Protein AF-A0A9D6FND4-F1 (afdb_monomer)

Mean predicted aligned error: 7.73 Å

Structure (mmCIF, N/CA/C/O backbone):
data_AF-A0A9D6FND4-F1
#
_entry.id   AF-A0A9D6FND4-F1
#
loop_
_atom_site.group_PDB
_atom_site.id
_atom_site.type_symbol
_atom_site.label_atom_id
_atom_site.label_alt_id
_atom_site.label_comp_id
_atom_site.label_asym_id
_atom_site.label_entity_id
_atom_site.label_seq_id
_atom_site.pdbx_PDB_ins_code
_atom_site.Cartn_x
_atom_site.Cartn_y
_atom_site.Cartn_z
_atom_site.occupancy
_atom_site.B_iso_or_equiv
_atom_site.auth_seq_id
_atom_site.auth_comp_id
_atom_site.auth_asym_id
_atom_site.auth_atom_id
_atom_site.pdbx_PDB_model_num
ATOM 1 N N . MET A 1 1 ? 10.643 3.002 -8.324 1.00 55.84 1 MET A N 1
ATOM 2 C CA . MET A 1 1 ? 9.661 3.163 -7.225 1.00 55.84 1 MET A CA 1
ATOM 3 C C . MET A 1 1 ? 10.259 3.845 -6.007 1.00 55.84 1 MET A C 1
ATOM 5 O O . MET A 1 1 ? 9.928 4.997 -5.816 1.00 55.84 1 MET A O 1
ATOM 9 N N . SER A 1 2 ? 11.172 3.231 -5.240 1.00 47.56 2 SER A N 1
ATOM 10 C CA . SER A 1 2 ? 11.627 3.804 -3.953 1.00 47.56 2 SER A CA 1
ATOM 11 C C . SER A 1 2 ? 12.181 5.242 -4.035 1.00 47.56 2 SER A C 1
ATOM 13 O O . SER A 1 2 ? 11.769 6.081 -3.242 1.00 47.56 2 SER A O 1
ATOM 15 N N . ARG A 1 3 ? 12.988 5.580 -5.059 1.00 53.22 3 ARG A N 1
ATOM 16 C CA . ARG A 1 3 ? 13.437 6.972 -5.300 1.00 53.22 3 ARG A CA 1
ATOM 17 C C . ARG A 1 3 ? 12.337 7.927 -5.788 1.00 53.22 3 ARG A C 1
ATOM 19 O O . ARG A 1 3 ? 12.426 9.112 -5.517 1.00 53.22 3 ARG A O 1
ATOM 26 N N . LYS A 1 4 ? 11.316 7.427 -6.499 1.00 56.19 4 LYS A N 1
ATOM 27 C CA . LYS A 1 4 ? 10.216 8.246 -7.053 1.00 56.19 4 LYS A CA 1
ATOM 28 C C . LYS A 1 4 ? 9.108 8.514 -6.027 1.00 56.19 4 LYS A C 1
ATOM 30 O O . LYS A 1 4 ? 8.530 9.586 -6.037 1.00 56.19 4 LYS A O 1
ATOM 35 N N . THR A 1 5 ? 8.808 7.556 -5.149 1.00 57.09 5 THR A N 1
ATOM 36 C CA . THR A 1 5 ? 7.752 7.687 -4.127 1.00 57.09 5 THR A CA 1
ATOM 37 C C . THR A 1 5 ? 8.282 8.036 -2.735 1.00 57.09 5 THR A C 1
ATOM 39 O O . THR A 1 5 ? 7.494 8.335 -1.835 1.00 57.09 5 THR A O 1
ATOM 42 N N . GLY A 1 6 ? 9.600 7.974 -2.514 1.00 63.28 6 GLY A N 1
ATOM 43 C CA . GLY A 1 6 ? 10.202 8.154 -1.188 1.00 63.28 6 GLY A CA 1
ATOM 44 C C . GLY A 1 6 ? 9.758 7.086 -0.179 1.00 63.28 6 GLY A C 1
ATOM 45 O O . GLY A 1 6 ? 9.796 7.311 1.027 1.00 63.28 6 GLY A O 1
ATOM 46 N N . CYS A 1 7 ? 9.251 5.946 -0.656 1.00 64.69 7 CYS A N 1
ATOM 47 C CA . CYS A 1 7 ? 8.829 4.828 0.182 1.00 64.69 7 CYS A CA 1
ATOM 48 C C . CYS A 1 7 ? 9.943 3.786 0.257 1.00 64.69 7 CYS A C 1
ATOM 50 O O . CYS A 1 7 ? 10.527 3.414 -0.767 1.00 64.69 7 CYS A O 1
ATOM 52 N N . SER A 1 8 ? 10.200 3.268 1.458 1.00 73.12 8 SER A N 1
ATOM 53 C CA . SER A 1 8 ? 11.113 2.139 1.632 1.00 73.12 8 SER A CA 1
ATOM 54 C C . SER A 1 8 ? 10.581 0.904 0.900 1.00 73.12 8 SER A C 1
ATOM 56 O O . SER A 1 8 ? 9.368 0.688 0.801 1.00 73.12 8 SER A O 1
ATOM 58 N N . ILE A 1 9 ? 11.495 0.058 0.419 1.00 74.06 9 ILE A N 1
ATOM 59 C CA . ILE A 1 9 ? 11.176 -1.249 -0.177 1.00 74.06 9 ILE A CA 1
ATOM 60 C C . ILE A 1 9 ? 10.299 -2.066 0.782 1.00 74.06 9 ILE A C 1
ATOM 62 O O . ILE A 1 9 ? 9.390 -2.767 0.343 1.00 74.06 9 ILE A O 1
ATOM 66 N N . TYR A 1 10 ? 10.510 -1.916 2.094 1.00 77.56 10 TYR A N 1
ATOM 67 C CA . TYR A 1 10 ? 9.712 -2.584 3.117 1.00 77.56 10 TYR A CA 1
ATOM 68 C C . TYR A 1 10 ? 8.244 -2.145 3.094 1.00 77.56 10 TYR A C 1
ATOM 70 O O . TYR A 1 10 ? 7.348 -2.983 3.125 1.00 77.56 10 TYR A O 1
ATOM 78 N N . THR A 1 11 ? 7.982 -0.843 2.952 1.00 78.50 11 THR A N 1
ATOM 79 C CA . THR A 1 11 ? 6.627 -0.285 2.839 1.00 78.50 11 THR A CA 1
ATOM 80 C C . THR A 1 11 ? 5.928 -0.785 1.578 1.00 78.50 11 THR A C 1
ATOM 82 O O . THR A 1 11 ? 4.759 -1.158 1.618 1.00 78.50 11 THR A O 1
ATOM 85 N N . ILE A 1 12 ? 6.663 -0.860 0.465 1.00 75.62 12 ILE A N 1
ATOM 86 C CA . ILE A 1 12 ? 6.153 -1.411 -0.795 1.00 75.62 12 ILE A CA 1
ATOM 87 C C . ILE A 1 12 ? 5.821 -2.899 -0.616 1.00 75.62 12 ILE A C 1
ATOM 89 O O . ILE A 1 12 ? 4.726 -3.333 -0.956 1.00 75.62 12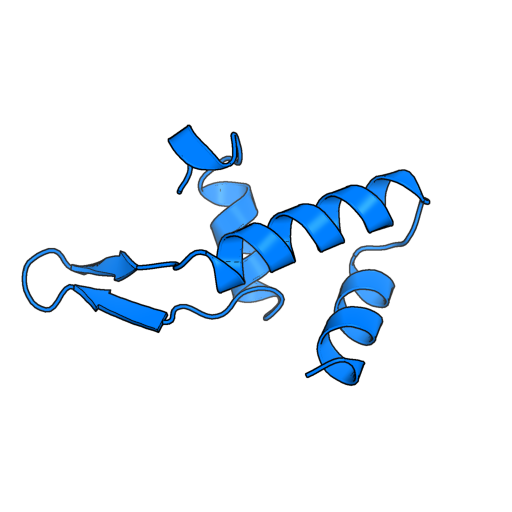 ILE A O 1
ATOM 93 N N . LYS A 1 13 ? 6.717 -3.692 -0.020 1.00 77.94 13 LYS A N 1
ATOM 94 C CA . LYS A 1 13 ? 6.479 -5.122 0.235 1.00 77.94 13 LYS A CA 1
ATOM 95 C C . LYS A 1 13 ? 5.294 -5.344 1.178 1.00 77.94 13 LYS A C 1
ATOM 97 O O . LYS A 1 13 ? 4.505 -6.260 0.963 1.00 77.94 13 LYS A O 1
ATOM 102 N N . PHE A 1 14 ? 5.149 -4.493 2.188 1.00 81.00 14 PHE A N 1
ATOM 103 C CA . PHE A 1 14 ? 4.047 -4.522 3.141 1.00 81.00 14 PHE A CA 1
ATOM 104 C C . PHE A 1 14 ? 2.701 -4.237 2.462 1.00 81.00 14 PHE A C 1
ATOM 106 O O . PHE A 1 14 ? 1.768 -5.026 2.599 1.00 81.00 14 PHE A O 1
ATOM 113 N N . TYR A 1 15 ? 2.612 -3.179 1.652 1.00 77.94 15 TYR A N 1
ATOM 114 C CA . TYR A 1 15 ? 1.396 -2.871 0.892 1.00 77.94 15 TYR A CA 1
ATOM 115 C C . TYR A 1 15 ? 1.093 -3.910 -0.189 1.00 77.94 15 TYR A C 1
ATOM 117 O O . TYR A 1 15 ? -0.072 -4.235 -0.406 1.00 77.94 15 TYR A O 1
ATOM 125 N N . TYR A 1 16 ? 2.118 -4.493 -0.809 1.00 78.31 16 TYR A N 1
ATOM 126 C CA . TYR A 1 16 ? 1.951 -5.615 -1.729 1.00 78.31 16 TYR A CA 1
ATOM 127 C C . TYR A 1 16 ? 1.359 -6.840 -1.024 1.00 78.31 16 TYR A C 1
ATOM 129 O O . TYR A 1 16 ? 0.377 -7.406 -1.491 1.00 78.31 16 TYR A O 1
ATOM 137 N N . LYS A 1 17 ? 1.898 -7.221 0.143 1.00 80.19 17 LYS A N 1
ATOM 138 C CA . LYS A 1 17 ? 1.389 -8.355 0.936 1.00 80.19 17 LYS A CA 1
ATOM 139 C C . LYS A 1 17 ? -0.050 -8.129 1.411 1.00 80.19 17 LYS A C 1
ATOM 141 O O . LYS A 1 17 ? -0.823 -9.074 1.517 1.00 80.19 17 LYS A O 1
ATOM 146 N N . LEU A 1 18 ? -0.415 -6.877 1.667 1.00 76.69 18 LEU A N 1
ATOM 147 C CA . LEU A 1 18 ? -1.782 -6.470 1.985 1.00 76.69 18 LEU A CA 1
ATOM 148 C C . LEU A 1 18 ? -2.715 -6.423 0.761 1.00 76.69 18 LEU A C 1
ATOM 150 O O . LEU A 1 18 ? -3.911 -6.224 0.941 1.00 76.69 18 LEU A O 1
ATOM 154 N N . GLY A 1 19 ? -2.209 -6.578 -0.465 1.00 75.69 19 GLY A N 1
ATOM 155 C CA . GLY A 1 19 ? -3.000 -6.458 -1.695 1.00 75.69 19 GLY A CA 1
ATOM 156 C C . GLY A 1 19 ? -3.413 -5.021 -2.040 1.00 75.69 19 GLY A C 1
ATOM 157 O O . GLY A 1 19 ? -4.266 -4.822 -2.897 1.00 75.69 19 GLY A O 1
ATOM 158 N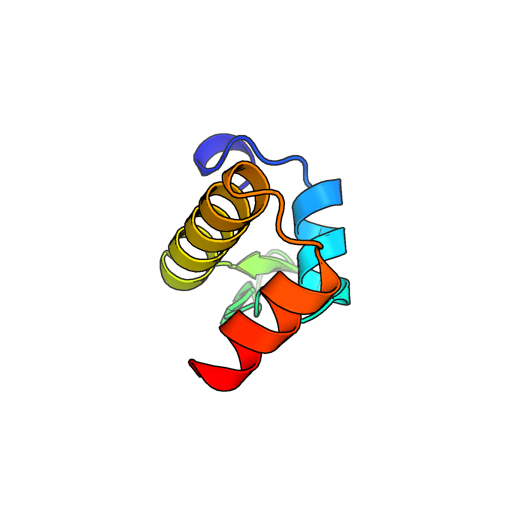 N . LEU A 1 20 ? -2.817 -4.016 -1.389 1.00 74.31 20 LEU A N 1
ATOM 159 C CA . LEU A 1 20 ? -3.084 -2.589 -1.628 1.00 74.31 20 LEU A CA 1
ATOM 160 C C . LEU A 1 20 ? -2.484 -2.091 -2.950 1.00 74.31 20 LEU A C 1
ATOM 162 O O . LEU A 1 20 ? -2.951 -1.106 -3.515 1.00 74.31 20 LEU A O 1
ATOM 166 N N . ILE A 1 21 ? -1.437 -2.756 -3.437 1.00 75.62 21 ILE A N 1
ATOM 167 C CA . ILE A 1 21 ? -0.769 -2.459 -4.706 1.00 75.62 21 ILE A CA 1
ATOM 168 C C . ILE A 1 21 ? -0.559 -3.755 -5.480 1.00 75.62 21 ILE A C 1
ATOM 170 O O . ILE A 1 21 ? -0.097 -4.749 -4.921 1.00 75.62 21 ILE A O 1
ATOM 174 N N . LYS A 1 22 ? -0.880 -3.721 -6.775 1.00 69.94 22 LYS A N 1
ATOM 175 C CA . LYS A 1 22 ? -0.601 -4.807 -7.717 1.00 69.94 22 LYS A CA 1
ATOM 176 C C . LYS A 1 22 ? 0.701 -4.527 -8.461 1.00 69.94 22 LYS A C 1
ATOM 178 O O . LYS A 1 22 ? 0.976 -3.380 -8.818 1.00 69.94 22 LYS A O 1
ATOM 183 N N . GLU A 1 23 ? 1.489 -5.581 -8.659 1.00 72.38 23 GLU A N 1
ATOM 184 C CA . GLU A 1 23 ? 2.551 -5.578 -9.663 1.00 72.38 23 GLU A CA 1
ATOM 185 C C . GLU A 1 23 ? 1.901 -5.672 -11.044 1.00 72.38 23 GLU A C 1
ATOM 187 O O . GLU A 1 23 ? 0.909 -6.379 -11.210 1.00 72.38 23 GLU A O 1
ATOM 192 N N . ILE A 1 24 ? 2.417 -4.920 -12.010 1.00 70.06 24 ILE A N 1
ATOM 193 C CA . ILE A 1 24 ? 1.864 -4.908 -13.377 1.00 70.06 24 ILE A CA 1
ATOM 194 C C . ILE A 1 24 ? 2.573 -5.937 -14.245 1.00 70.06 24 ILE A C 1
ATOM 196 O O . ILE A 1 24 ? 2.013 -6.452 -15.204 1.00 70.06 24 ILE A O 1
ATOM 200 N N . GLY A 1 25 ? 3.787 -6.302 -13.848 1.00 64.88 25 GLY A N 1
ATOM 201 C CA . GLY A 1 25 ? 4.524 -7.397 -14.435 1.00 64.88 25 GLY A CA 1
ATOM 202 C C . GLY A 1 25 ? 5.894 -7.534 -13.795 1.00 64.88 25 GLY A C 1
ATOM 203 O O . GLY A 1 25 ? 6.362 -6.670 -13.040 1.00 64.88 25 GLY A O 1
ATOM 204 N N . ARG A 1 26 ? 6.550 -8.643 -14.118 1.00 65.00 26 ARG A N 1
ATOM 205 C CA . ARG A 1 26 ? 7.971 -8.841 -13.843 1.00 65.00 26 ARG A CA 1
ATOM 206 C C . ARG A 1 26 ? 8.748 -8.522 -15.106 1.00 65.00 26 ARG A C 1
ATOM 208 O O . ARG A 1 26 ? 8.309 -8.875 -16.197 1.00 65.00 26 ARG A O 1
ATOM 215 N N . SER A 1 27 ? 9.900 -7.874 -14.960 1.00 58.47 27 SER A N 1
ATOM 216 C CA . SER A 1 27 ? 10.853 -7.800 -16.062 1.00 58.47 27 SER A CA 1
ATOM 217 C C . SER A 1 27 ? 11.274 -9.220 -16.442 1.00 58.47 27 SER A C 1
ATOM 219 O O . SER A 1 27 ? 11.796 -9.915 -15.564 1.00 58.47 27 SER A O 1
ATOM 221 N N . PRO A 1 28 ? 11.109 -9.650 -17.704 1.00 57.78 28 PRO A N 1
ATOM 222 C CA . PRO A 1 28 ? 11.552 -10.976 -18.125 1.00 57.78 28 PRO A CA 1
ATOM 2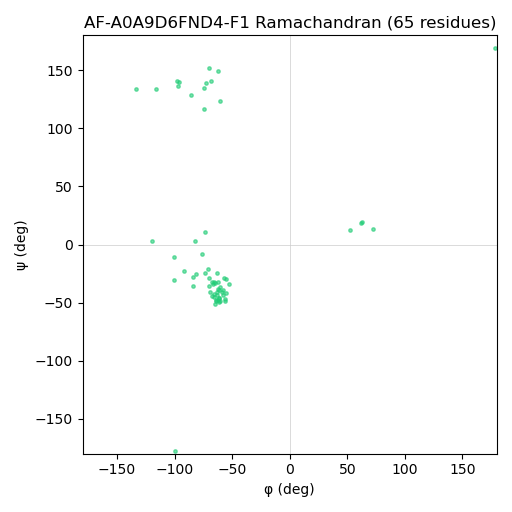23 C C . PRO A 1 28 ? 13.076 -11.146 -18.008 1.00 57.78 28 PRO A C 1
ATOM 225 O O . PRO A 1 28 ? 13.547 -12.258 -17.813 1.00 57.78 28 PRO A O 1
ATOM 228 N N . TYR A 1 29 ? 13.841 -10.048 -18.047 1.00 59.41 29 TYR A N 1
ATOM 229 C CA . TYR A 1 29 ? 15.308 -10.088 -18.047 1.00 59.41 29 TYR A CA 1
ATOM 230 C C . TYR A 1 29 ? 15.957 -9.795 -16.696 1.00 59.41 29 TYR A C 1
ATOM 232 O O . TYR A 1 29 ? 17.041 -10.288 -16.411 1.00 59.41 29 TYR A O 1
ATOM 240 N N . THR A 1 30 ? 15.327 -8.975 -15.856 1.00 61.25 30 THR A N 1
ATOM 241 C CA . THR A 1 30 ? 15.981 -8.471 -14.635 1.00 61.25 30 THR A CA 1
ATOM 242 C C . THR A 1 30 ? 15.262 -8.856 -13.347 1.00 61.25 30 THR A C 1
ATOM 244 O O . THR A 1 30 ? 15.676 -8.445 -12.268 1.00 61.25 30 THR A O 1
ATOM 247 N N . ASN A 1 31 ? 14.180 -9.641 -13.435 1.00 60.25 31 ASN A N 1
ATOM 248 C CA . ASN A 1 31 ? 13.354 -10.083 -12.303 1.00 60.25 31 ASN A CA 1
ATOM 249 C C . ASN A 1 31 ? 12.861 -8.928 -11.394 1.00 60.25 31 ASN A C 1
ATOM 251 O O . ASN A 1 31 ? 12.340 -9.147 -10.298 1.00 60.25 31 ASN A O 1
ATOM 255 N N . PHE A 1 32 ? 13.005 -7.676 -11.845 1.00 64.06 32 PHE A N 1
ATOM 256 C CA . PHE A 1 32 ? 12.512 -6.503 -11.147 1.00 64.06 32 PHE A CA 1
ATOM 257 C C . PHE A 1 32 ? 10.994 -6.432 -11.294 1.00 64.06 32 PHE A C 1
ATOM 259 O O . PHE A 1 32 ? 10.435 -6.609 -12.380 1.00 64.06 32 PHE A O 1
ATOM 266 N N . ARG A 1 33 ? 10.325 -6.151 -10.174 1.00 69.19 33 ARG A N 1
ATOM 267 C CA . ARG A 1 33 ? 8.890 -5.867 -10.140 1.00 69.19 33 ARG A CA 1
ATOM 268 C C . ARG A 1 33 ? 8.639 -4.477 -10.696 1.00 69.19 33 ARG A C 1
ATOM 270 O O . ARG A 1 33 ? 9.080 -3.489 -10.099 1.00 69.19 33 ARG A O 1
ATOM 277 N N . TYR A 1 34 ? 7.909 -4.410 -11.804 1.00 66.88 34 TYR A N 1
ATOM 278 C CA . TYR A 1 34 ? 7.436 -3.144 -12.326 1.00 66.88 34 TYR A CA 1
ATOM 279 C C . TYR A 1 34 ? 6.126 -2.764 -11.660 1.00 66.88 34 TYR A C 1
ATOM 281 O O . TYR A 1 34 ? 5.150 -3.514 -11.587 1.00 66.88 34 TYR A O 1
ATOM 289 N N . PHE A 1 35 ? 6.156 -1.543 -11.168 1.00 70.12 35 PHE A N 1
ATOM 290 C CA . PHE A 1 35 ? 5.005 -0.815 -10.705 1.00 70.12 35 PHE A CA 1
ATOM 291 C C . PHE A 1 35 ? 4.910 0.379 -11.650 1.00 70.12 35 PHE A C 1
ATOM 293 O O . PHE A 1 35 ? 5.929 1.006 -11.950 1.00 70.12 35 PHE A O 1
ATOM 300 N N . ASP A 1 36 ? 3.718 0.659 -12.138 1.00 72.19 36 ASP A N 1
ATOM 301 C CA . ASP A 1 36 ? 3.452 1.779 -13.035 1.00 72.19 36 ASP A CA 1
ATOM 302 C C . ASP A 1 36 ? 2.866 2.936 -12.222 1.00 72.19 36 ASP A C 1
ATOM 304 O O . ASP A 1 36 ? 2.699 2.848 -10.997 1.00 72.19 36 ASP A O 1
ATOM 308 N N . GLU A 1 37 ? 2.521 4.028 -12.886 1.00 72.62 37 GLU A N 1
ATOM 309 C CA . GLU A 1 37 ? 1.888 5.189 -12.267 1.00 72.62 37 GLU A CA 1
ATOM 310 C C . GLU A 1 37 ? 0.605 4.843 -11.501 1.00 72.62 37 GLU A C 1
ATOM 312 O O . GLU A 1 37 ? 0.315 5.457 -10.475 1.00 72.62 37 GLU A O 1
ATOM 317 N N . SER A 1 38 ? -0.132 3.806 -11.910 1.00 74.50 38 SER A N 1
ATOM 318 C CA . SER A 1 38 ? -1.304 3.322 -11.166 1.00 74.50 38 SER A CA 1
ATOM 319 C C . SER A 1 38 ? -0.958 2.852 -9.744 1.00 74.50 38 SER A C 1
ATOM 321 O O . SER A 1 38 ? -1.707 3.105 -8.795 1.00 74.50 38 SER A O 1
ATOM 323 N N . SER A 1 39 ? 0.205 2.222 -9.557 1.00 76.19 39 SER A N 1
ATOM 324 C CA . SER A 1 39 ? 0.709 1.833 -8.239 1.00 76.19 39 SER A CA 1
ATOM 325 C C . SER A 1 39 ? 1.136 3.056 -7.423 1.00 76.19 39 SER A C 1
ATOM 327 O O . SER A 1 39 ? 0.927 3.078 -6.210 1.00 76.19 39 SER A O 1
ATOM 329 N N . VAL A 1 40 ? 1.703 4.079 -8.077 1.00 76.56 40 VAL A N 1
ATOM 330 C CA . VAL A 1 40 ? 2.096 5.350 -7.441 1.00 76.56 40 VAL A CA 1
ATOM 331 C C . VAL A 1 40 ? 0.870 6.095 -6.921 1.00 76.56 40 VAL A C 1
ATOM 333 O O . VAL A 1 40 ? 0.816 6.397 -5.731 1.00 76.56 40 VAL A O 1
ATOM 336 N N . LYS A 1 41 ? -0.153 6.289 -7.762 1.00 79.50 41 LYS A N 1
ATOM 337 C CA . LYS A 1 41 ? -1.415 6.945 -7.382 1.00 79.50 41 LYS A CA 1
ATOM 338 C C . LYS A 1 41 ? -2.109 6.225 -6.223 1.00 79.50 41 LYS A C 1
ATOM 340 O O . LYS A 1 41 ? -2.621 6.863 -5.305 1.00 79.50 41 LYS A O 1
ATOM 345 N N . ARG A 1 42 ? -2.080 4.885 -6.206 1.00 80.38 42 ARG A N 1
ATOM 346 C CA . ARG A 1 42 ? -2.568 4.089 -5.062 1.00 80.38 42 ARG A CA 1
ATOM 347 C C . ARG A 1 42 ? -1.785 4.381 -3.785 1.00 80.38 42 ARG A C 1
ATOM 349 O O . ARG A 1 42 ? -2.387 4.588 -2.737 1.00 80.38 42 ARG A O 1
ATOM 356 N N . LEU A 1 43 ? -0.458 4.423 -3.860 1.00 78.81 43 LEU A N 1
ATOM 357 C CA . LEU A 1 43 ? 0.410 4.750 -2.725 1.00 78.81 43 LEU A CA 1
ATOM 358 C C . LEU A 1 43 ? 0.153 6.162 -2.174 1.00 78.81 43 LEU A C 1
ATOM 360 O O . LEU A 1 43 ? 0.154 6.349 -0.956 1.00 78.81 43 LEU A O 1
ATOM 364 N N . GLU A 1 44 ? -0.098 7.135 -3.046 1.00 81.50 44 GLU A N 1
ATOM 365 C CA . GLU A 1 44 ? -0.474 8.497 -2.657 1.00 81.50 44 GLU A CA 1
ATOM 366 C C . GLU A 1 44 ? -1.838 8.541 -1.965 1.00 81.50 44 GLU A C 1
ATOM 368 O O . GLU A 1 44 ? -1.935 9.112 -0.879 1.00 81.50 44 GLU A O 1
ATOM 373 N N . LYS A 1 45 ? -2.855 7.848 -2.501 1.00 83.38 45 LYS A N 1
ATOM 374 C CA . LYS A 1 45 ? -4.158 7.687 -1.830 1.00 83.38 45 LYS A CA 1
ATOM 375 C C . LYS A 1 45 ? -4.008 7.075 -0.435 1.00 83.38 45 LYS A C 1
ATOM 377 O O . LYS A 1 45 ? -4.557 7.599 0.528 1.00 83.38 45 LYS A O 1
ATOM 382 N N . VAL A 1 46 ? -3.222 6.001 -0.296 1.00 82.12 46 VAL A N 1
ATOM 383 C CA . VAL A 1 46 ? -2.947 5.372 1.012 1.00 82.12 46 VAL A CA 1
ATOM 384 C C . VAL A 1 46 ? -2.310 6.370 1.980 1.00 82.12 46 VAL A C 1
ATOM 386 O O . VAL A 1 46 ? -2.663 6.394 3.158 1.00 82.12 46 VAL A O 1
ATOM 389 N N . ARG A 1 47 ? -1.377 7.207 1.508 1.00 81.88 47 ARG A N 1
ATOM 390 C CA . ARG A 1 47 ? -0.757 8.258 2.328 1.00 81.88 47 ARG A CA 1
ATOM 391 C C . ARG A 1 47 ? -1.757 9.337 2.741 1.00 81.88 47 ARG A C 1
ATOM 393 O O . ARG A 1 47 ? -1.723 9.737 3.902 1.00 81.88 47 ARG A O 1
ATOM 400 N N . ALA A 1 48 ? -2.623 9.786 1.835 1.00 85.19 48 ALA A N 1
ATOM 401 C CA . ALA A 1 48 ? -3.664 10.767 2.135 1.00 85.19 48 ALA A CA 1
ATOM 402 C C . ALA A 1 48 ? -4.638 10.232 3.197 1.00 85.19 48 ALA A C 1
ATOM 404 O O . ALA A 1 48 ? -4.808 10.850 4.243 1.00 85.19 48 ALA A O 1
ATOM 405 N N . LEU A 1 49 ? -5.144 9.010 3.015 1.00 84.69 49 LEU A N 1
ATOM 406 C CA . LEU A 1 49 ? -6.050 8.374 3.975 1.00 84.69 49 LEU A CA 1
ATOM 407 C C . LEU A 1 49 ? -5.378 8.100 5.333 1.00 84.69 49 LEU A C 1
ATOM 409 O O . LEU A 1 49 ? -6.014 8.196 6.379 1.00 84.69 49 LEU A O 1
ATOM 413 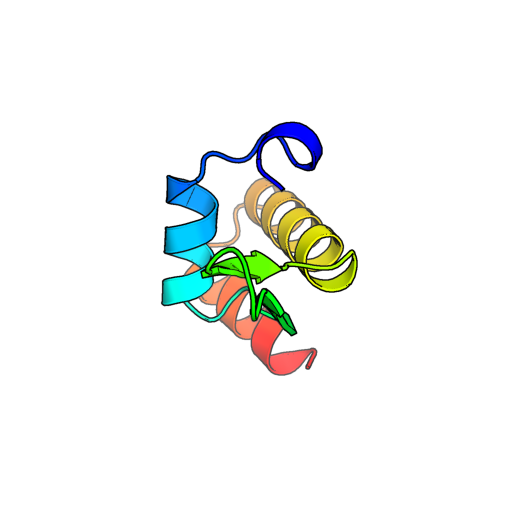N N . ARG A 1 50 ? -4.070 7.802 5.357 1.00 83.12 50 ARG A N 1
ATOM 414 C CA . ARG A 1 50 ? -3.327 7.708 6.626 1.00 83.12 50 ARG A CA 1
ATOM 415 C C . ARG A 1 50 ? -3.225 9.047 7.356 1.00 83.12 50 ARG A C 1
ATOM 417 O O . ARG A 1 50 ? -3.197 9.037 8.584 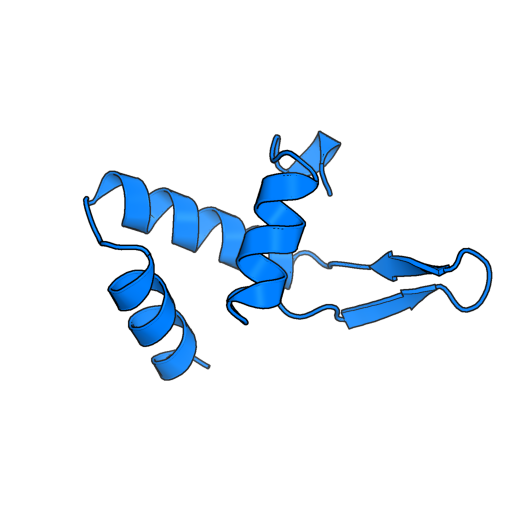1.00 83.12 50 ARG A O 1
ATOM 424 N N . LYS A 1 51 ? -3.162 10.179 6.643 1.00 84.19 51 LYS A N 1
ATOM 425 C CA . LYS A 1 51 ? -3.209 11.514 7.271 1.00 84.19 51 LYS A CA 1
ATOM 426 C C . LYS A 1 51 ? -4.577 11.798 7.888 1.00 84.19 51 LYS A C 1
ATOM 428 O O . LYS A 1 51 ? -4.638 12.418 8.942 1.00 84.19 51 LYS A O 1
ATOM 433 N N . GLU A 1 52 ? -5.641 11.266 7.300 1.00 83.88 52 GLU A N 1
ATOM 434 C CA . GLU A 1 52 ? -7.012 11.321 7.827 1.00 83.88 52 GLU A CA 1
ATOM 435 C C . GLU A 1 52 ? -7.253 10.382 9.032 1.00 83.88 52 GLU A C 1
ATOM 437 O O . GLU A 1 52 ? -8.387 10.199 9.460 1.00 83.88 52 GLU A O 1
ATOM 442 N N . ARG A 1 53 ? -6.194 9.790 9.609 1.00 85.06 53 ARG A N 1
ATOM 443 C CA . ARG A 1 53 ? -6.241 8.816 10.718 1.00 85.06 53 ARG A CA 1
ATOM 444 C C . ARG A 1 53 ? -6.988 7.512 10.413 1.00 85.06 53 ARG A C 1
ATOM 446 O O . ARG A 1 53 ? -7.292 6.771 11.347 1.00 85.06 53 ARG A O 1
ATOM 453 N N . LEU A 1 54 ? -7.207 7.165 9.143 1.00 82.44 54 LEU A N 1
ATOM 454 C CA . LEU A 1 54 ? -7.752 5.848 8.819 1.00 82.44 54 LEU A CA 1
ATOM 455 C C . LEU A 1 54 ? -6.739 4.744 9.131 1.00 82.44 54 LEU A C 1
ATOM 457 O O . LEU A 1 54 ? -5.531 4.846 8.869 1.00 82.44 54 LEU A O 1
ATOM 461 N N . SER A 1 55 ? -7.258 3.639 9.652 1.00 83.31 55 SER A N 1
ATOM 462 C CA . SER A 1 55 ? -6.474 2.433 9.862 1.00 83.31 55 SER A CA 1
ATOM 463 C C . SER A 1 55 ? -6.115 1.782 8.522 1.00 83.31 55 SER A C 1
ATOM 465 O O . SER A 1 55 ? -6.844 1.866 7.533 1.00 83.31 55 SER A O 1
ATOM 467 N N . LEU A 1 56 ? -4.992 1.061 8.473 1.00 77.81 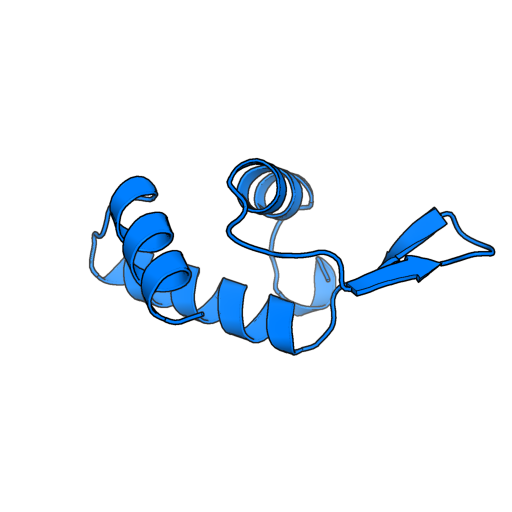56 LEU A N 1
ATOM 468 C CA . LEU A 1 56 ? -4.589 0.326 7.263 1.00 77.81 56 LEU A CA 1
ATOM 469 C C . LEU A 1 56 ? -5.661 -0.672 6.789 1.00 77.81 56 LEU A C 1
ATOM 471 O O . LEU A 1 56 ? -5.756 -0.939 5.591 1.00 77.81 56 LEU A O 1
ATOM 475 N N . GLY A 1 57 ? -6.465 -1.205 7.715 1.00 80.00 57 GLY A N 1
ATOM 476 C CA . GLY A 1 57 ? -7.580 -2.098 7.407 1.00 80.00 57 GLY A CA 1
ATOM 477 C C . GLY A 1 57 ? -8.714 -1.393 6.661 1.00 80.00 57 GLY A C 1
ATOM 478 O O . GLY A 1 57 ? -9.195 -1.911 5.654 1.00 80.00 57 GLY A O 1
ATOM 479 N N . GLU A 1 58 ? -9.103 -0.195 7.095 1.00 83.00 58 GLU A N 1
ATOM 480 C CA . GLU A 1 58 ? -10.139 0.604 6.425 1.00 83.00 58 GLU A CA 1
ATOM 481 C C . GLU A 1 58 ? -9.666 1.130 5.077 1.00 83.00 58 GLU A C 1
ATOM 483 O O . GLU A 1 58 ? -10.403 1.062 4.097 1.00 83.00 58 GLU A O 1
ATOM 488 N N . ILE A 1 59 ? -8.413 1.583 5.001 1.00 83.81 59 ILE A N 1
ATOM 489 C CA . ILE A 1 59 ? -7.791 2.022 3.748 1.00 83.8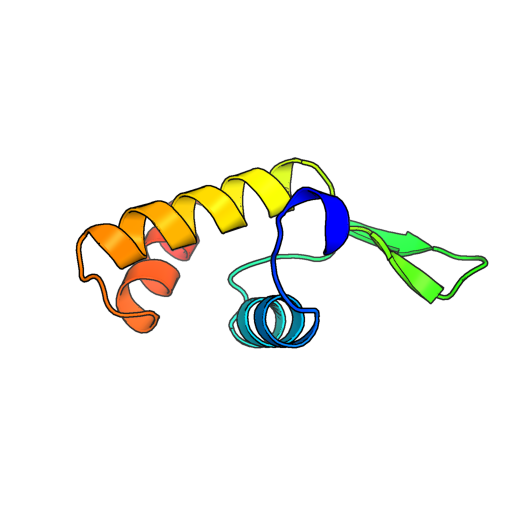1 59 ILE A CA 1
ATOM 490 C C . ILE A 1 59 ? -7.820 0.890 2.722 1.00 83.81 59 ILE A C 1
ATOM 492 O O . ILE A 1 59 ? -8.170 1.107 1.563 1.00 83.81 59 ILE A O 1
ATOM 496 N N . ARG A 1 60 ? -7.500 -0.335 3.157 1.00 79.94 60 ARG A N 1
ATOM 497 C CA . ARG A 1 60 ? -7.587 -1.524 2.309 1.00 79.94 60 ARG A CA 1
ATOM 498 C C . ARG A 1 60 ? -9.016 -1.779 1.845 1.00 79.94 60 ARG A C 1
ATOM 500 O O . ARG A 1 60 ? -9.199 -2.022 0.660 1.00 79.94 60 ARG A O 1
ATOM 507 N N . LYS A 1 61 ? -10.009 -1.711 2.738 1.00 80.56 61 LYS A N 1
ATOM 508 C CA . LYS A 1 61 ? -11.421 -1.885 2.362 1.00 80.56 61 LYS A CA 1
ATOM 509 C C . LYS A 1 61 ? -11.863 -0.829 1.347 1.00 80.56 61 LYS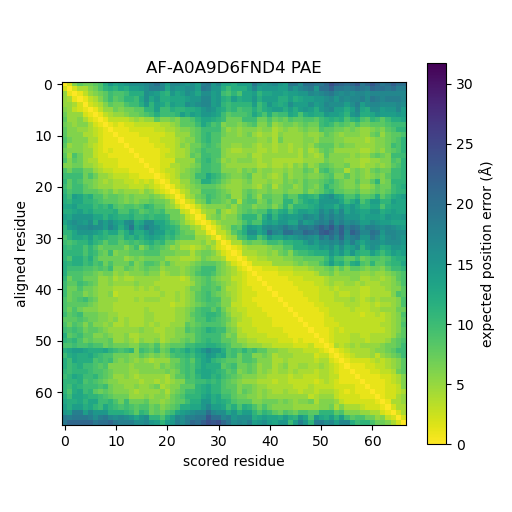 A C 1
ATOM 511 O O . LYS A 1 61 ? -12.382 -1.204 0.306 1.00 80.56 61 LYS A O 1
ATOM 516 N N . LYS A 1 62 ? -11.582 0.456 1.587 1.00 80.06 62 LYS A N 1
ATOM 517 C CA . LYS A 1 62 ? -11.904 1.545 0.646 1.00 80.06 62 LYS A CA 1
ATOM 518 C C . LYS A 1 62 ? -11.289 1.316 -0.735 1.00 80.06 62 LYS A C 1
ATOM 520 O O . LYS A 1 62 ? -11.986 1.391 -1.736 1.00 80.06 62 LYS A O 1
ATOM 525 N N . LEU A 1 63 ? -10.000 0.982 -0.792 1.00 75.69 63 LEU A N 1
ATOM 526 C CA . LEU A 1 63 ? -9.296 0.767 -2.063 1.00 75.69 63 LEU A CA 1
ATOM 527 C C . LEU A 1 63 ? -9.705 -0.513 -2.795 1.00 75.69 63 LEU A C 1
ATOM 529 O O . LEU A 1 63 ? -9.451 -0.624 -3.993 1.00 75.69 63 LEU A O 1
ATOM 533 N N . LEU A 1 64 ? -10.269 -1.482 -2.075 1.00 70.06 64 LEU A N 1
ATOM 534 C CA . LEU A 1 64 ? -10.784 -2.725 -2.639 1.00 70.06 64 LEU A CA 1
ATOM 535 C C . LEU A 1 64 ? -12.214 -2.559 -3.168 1.00 70.06 64 LEU A C 1
ATOM 537 O O . LEU A 1 64 ? -12.575 -3.254 -4.104 1.00 70.06 64 LEU A O 1
ATOM 541 N N . VAL A 1 65 ? -12.993 -1.636 -2.597 1.00 67.44 65 VAL A N 1
ATOM 542 C CA . VAL A 1 65 ? -14.352 -1.291 -3.052 1.00 67.44 65 VAL A CA 1
ATOM 543 C C . VAL A 1 65 ? -14.335 -0.321 -4.247 1.00 67.44 65 VAL A C 1
ATOM 545 O O . VAL A 1 65 ? -15.265 -0.327 -5.041 1.00 67.44 65 VAL A O 1
ATOM 548 N N . GLU A 1 66 ? -13.281 0.485 -4.414 1.00 57.53 66 GLU A N 1
ATOM 549 C CA . GLU A 1 66 ? -13.101 1.400 -5.563 1.00 57.53 66 GLU A CA 1
ATOM 550 C C . GLU A 1 66 ? -12.533 0.738 -6.846 1.00 57.53 66 GLU A C 1
ATOM 552 O O . GLU A 1 66 ? -12.228 1.453 -7.803 1.00 57.53 66 GLU A O 1
ATOM 557 N N . ALA A 1 67 ? -12.304 -0.581 -6.871 1.00 51.53 67 ALA A N 1
ATOM 558 C CA . ALA A 1 67 ? -11.610 -1.292 -7.957 1.00 51.53 67 ALA A CA 1
ATOM 559 C C . ALA A 1 67 ? -12.536 -2.240 -8.721 1.00 51.53 67 ALA A C 1
ATOM 561 O O . ALA A 1 67 ? -12.301 -2.373 -9.943 1.00 51.53 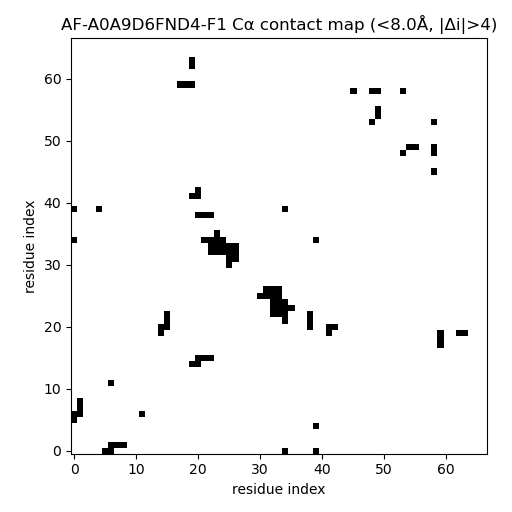67 ALA A O 1
#

Secondary structure (DSSP, 8-state):
-HHHH---HHHHHHHHHTTSS---EE-TTT-PEE--HHHHHHHHHHHHHHHTT--HHHHHHHHHHT-

Foldseek 3Di:
DCVVQVDDPVVVVVCVVLVLADFPDADPPPRDGDDDVVRSVSVVQCVVVVVVVDDPVVSSVVSVVVD

Nearest PDB structures (foldseek):
  5xql-assembly1_A  TM=8.129E-01  e=1.981E-02  Pseudomonas aeruginosa
  3iao-assembly1_A-2  TM=8.229E-01  e=2.624E-02  Bacillus subtilis
  3d70-assembly1_A-2  TM=8.025E-01  e=2.125E-02  synthetic construct
  3d6y-assembly1_A  TM=7.997E-01  e=2.125E-02  Bacillus subtilis
  3d71-assembly1_A-2  TM=8.071E-01  e=2.815E-02  Bacillus subtilis

Sequence (67 aa):
MSRKTGCSIYTIKFYYKLGLIKEIGRSPYTNFRYFDESSVKRLEKVRALRKERLSLGEIRKKLLVEA

Solvent-accessible surface area (backbone atoms only — not comparable to full-atom values): 4079 Å² total; per-residue (Å²): 102,46,89,81,70,74,43,54,70,66,57,54,52,51,35,38,76,69,65,65,38,66,73,78,44,64,40,93,87,72,72,45,77,40,64,55,69,71,38,51,56,43,52,50,51,52,52,53,43,47,72,72,69,49,50,74,66,56,52,43,51,56,60,62,73,76,108

pLDDT: mean 72.88, std 9.61, range [47.56, 85.19]

Radius of gyration: 12.21 Å; Cα contacts (8 Å, |Δi|>4): 51; chains: 1; bounding box: 30×22×29 Å